Protein AF-A0A0F9AYE5-F1 (afdb_monomer_lite)

InterPro domains:
  IPR004821 Cytidyltransferase-like domain [PF01467] (113-143)
  IPR004821 Cytidyltransferase-like domain [TIGR00125] (111-143)
  IPR011611 Carbohydrate kinase PfkB [PF00294] (3-77)
  IPR014729 Rossmann-like alpha/beta/alpha sandwich fold [G3DSA:3.40.50.620] (82-144)
  IPR029056 Ribokinase-like [G3DSA:3.40.1190.20] (1-81)
  IPR029056 Ribokinase-like [SSF53613] (2-76)

Radius of gyration: 18.65 Å; chains: 1; bounding box: 41×42×40 Å

Organism: NCBI:txid412755

Secondary structure (DSSP, 8-state):
---EEEE-GGG-EEEESSSEEEEE----SS-S--TTHHHHHHHHHHHHHHTT--HHHHHHHHHHHHHHHTTSSSS----HHHHHHHH--S---HHHHHHHHHHHHHTT--EEEEEE--SS--HHHHHHHHHHHHT-SEEEEEE-

pLDDT: mean 86.78, std 8.65, range [51.06, 97.19]

Structure (mmCIF, N/CA/C/O backbone):
data_AF-A0A0F9AYE5-F1
#
_entry.id   AF-A0A0F9AYE5-F1
#
loop_
_atom_site.group_PDB
_atom_site.id
_atom_site.type_symbol
_atom_site.label_atom_id
_atom_site.label_alt_id
_atom_site.label_comp_id
_atom_site.label_asym_id
_atom_site.label_entity_id
_atom_site.label_seq_id
_atom_site.pdbx_PDB_ins_code
_atom_site.Cartn_x
_atom_site.Cartn_y
_atom_site.Cartn_z
_atom_site.occupancy
_atom_site.B_iso_or_equiv
_atom_site.auth_seq_id
_atom_site.auth_comp_id
_atom_site.auth_asym_id
_atom_site.auth_atom_id
_atom_site.pdbx_PDB_model_num
ATOM 1 N N . MET A 1 1 ? 20.505 -9.533 -20.451 1.00 51.06 1 MET A N 1
ATOM 2 C CA . MET A 1 1 ? 19.595 -9.394 -19.297 1.00 51.06 1 MET A CA 1
ATOM 3 C C . MET A 1 1 ? 18.580 -8.345 -19.688 1.00 51.06 1 MET A C 1
ATOM 5 O O . MET A 1 1 ? 19.000 -7.232 -19.976 1.00 51.06 1 MET A O 1
ATOM 9 N N . ASP A 1 2 ? 17.303 -8.712 -19.785 1.00 78.75 2 ASP A N 1
ATOM 10 C CA . ASP A 1 2 ? 16.289 -7.821 -20.365 1.00 78.75 2 ASP A CA 1
ATOM 11 C C . ASP A 1 2 ? 15.757 -6.793 -19.358 1.00 78.75 2 ASP A C 1
ATOM 13 O O . ASP A 1 2 ? 15.412 -5.691 -19.763 1.00 78.75 2 ASP A O 1
ATOM 17 N N . ASN A 1 3 ? 15.774 -7.100 -18.053 1.00 84.38 3 ASN A N 1
ATOM 18 C CA . ASN A 1 3 ? 15.489 -6.160 -16.963 1.00 84.38 3 ASN A CA 1
ATOM 19 C C . ASN A 1 3 ? 16.206 -6.591 -15.668 1.00 84.38 3 ASN A C 1
ATOM 21 O O . ASN A 1 3 ? 16.318 -7.785 -15.391 1.00 84.38 3 ASN A O 1
ATOM 25 N N . ILE A 1 4 ? 16.653 -5.625 -14.867 1.00 92.56 4 ILE A N 1
ATOM 26 C CA . ILE A 1 4 ? 17.221 -5.783 -13.523 1.00 92.56 4 ILE A CA 1
ATOM 27 C C . ILE A 1 4 ? 16.407 -4.903 -12.576 1.00 92.56 4 ILE A C 1
ATOM 29 O O . ILE A 1 4 ? 16.239 -3.711 -12.828 1.00 92.56 4 ILE A O 1
ATOM 33 N N . LEU A 1 5 ? 15.912 -5.483 -11.483 1.00 94.62 5 LEU A N 1
ATOM 34 C CA . LEU A 1 5 ? 15.295 -4.735 -10.390 1.00 94.62 5 LEU A CA 1
ATOM 35 C C . LEU A 1 5 ? 16.317 -4.558 -9.264 1.00 94.62 5 LEU A C 1
ATOM 37 O O . LEU A 1 5 ? 16.882 -5.535 -8.779 1.00 94.62 5 LEU A O 1
ATOM 41 N N . VAL A 1 6 ? 16.536 -3.317 -8.842 1.00 94.62 6 VAL A N 1
ATOM 42 C CA . VAL A 1 6 ? 17.461 -2.943 -7.771 1.00 94.62 6 VAL A CA 1
ATOM 43 C C . VAL A 1 6 ? 16.660 -2.378 -6.606 1.00 94.62 6 VAL A C 1
ATOM 45 O O . VAL A 1 6 ? 15.970 -1.370 -6.755 1.00 94.62 6 VAL A O 1
ATOM 48 N N . THR A 1 7 ? 16.755 -3.007 -5.435 1.00 93.50 7 THR A N 1
ATOM 49 C CA . THR A 1 7 ? 16.180 -2.483 -4.190 1.00 93.50 7 THR A CA 1
ATOM 50 C C . THR A 1 7 ? 17.131 -1.471 -3.557 1.00 93.50 7 THR A C 1
ATOM 52 O O . THR A 1 7 ? 18.290 -1.790 -3.303 1.00 93.50 7 THR A O 1
ATOM 55 N N . LEU A 1 8 ? 16.634 -0.274 -3.260 1.00 93.38 8 LEU A N 1
ATOM 56 C CA . LEU A 1 8 ? 17.387 0.857 -2.709 1.00 93.38 8 LEU A CA 1
ATOM 57 C C . LEU A 1 8 ? 17.037 1.139 -1.236 1.00 93.38 8 LEU A C 1
ATOM 59 O O . LEU A 1 8 ? 17.260 2.233 -0.722 1.00 93.38 8 LEU A O 1
ATOM 63 N N . GLY A 1 9 ? 16.441 0.168 -0.540 1.00 89.25 9 GLY A N 1
ATOM 64 C CA . GLY A 1 9 ? 16.013 0.330 0.848 1.00 89.25 9 GLY A CA 1
ATOM 65 C C . GLY A 1 9 ? 14.993 1.462 0.998 1.00 89.25 9 GLY A C 1
ATOM 66 O O . GLY A 1 9 ? 13.893 1.392 0.452 1.00 89.25 9 GLY A O 1
ATOM 67 N N . ARG A 1 10 ? 15.354 2.515 1.741 1.00 87.06 10 ARG A N 1
ATOM 68 C CA . ARG A 1 10 ? 14.467 3.666 1.993 1.00 87.06 10 ARG A CA 1
ATOM 69 C C . ARG A 1 10 ? 14.124 4.447 0.727 1.00 87.06 10 ARG A C 1
ATOM 71 O O . ARG A 1 10 ? 13.044 5.025 0.667 1.00 87.06 10 ARG A O 1
ATOM 78 N N . ASP A 1 11 ? 14.980 4.394 -0.289 1.00 89.38 11 ASP A N 1
ATOM 79 C CA . ASP A 1 11 ? 14.744 5.080 -1.559 1.00 89.38 11 ASP A CA 1
ATOM 80 C C . ASP A 1 11 ? 13.850 4.264 -2.511 1.00 89.38 11 ASP A C 1
ATOM 82 O O . ASP A 1 11 ? 13.528 4.723 -3.603 1.00 89.38 11 ASP A O 1
ATOM 86 N N . GLY A 1 12 ? 13.395 3.070 -2.111 1.00 92.19 12 GLY A N 1
ATOM 87 C CA . GLY A 1 12 ? 12.449 2.258 -2.878 1.00 92.19 12 GLY A CA 1
ATOM 88 C C . GLY A 1 12 ? 13.135 1.298 -3.847 1.00 92.19 12 GLY A C 1
ATOM 89 O O . GLY A 1 12 ? 14.007 0.536 -3.434 1.00 92.19 12 GLY A O 1
ATOM 90 N N . MET A 1 13 ? 12.722 1.268 -5.116 1.00 95.62 13 MET A N 1
ATOM 91 C CA . MET A 1 13 ? 13.233 0.312 -6.111 1.00 95.62 13 MET A CA 1
ATOM 92 C C . MET A 1 13 ? 13.383 0.925 -7.501 1.00 95.62 13 MET A C 1
ATOM 94 O O . MET A 1 13 ? 12.528 1.686 -7.937 1.00 95.62 13 MET A O 1
ATOM 98 N N . ILE A 1 14 ? 14.420 0.543 -8.244 1.00 95.44 14 ILE A N 1
ATOM 99 C CA . ILE A 1 14 ? 14.602 0.930 -9.649 1.00 95.44 14 ILE A CA 1
ATOM 100 C C . ILE A 1 14 ? 14.562 -0.309 -10.530 1.00 95.44 14 ILE A C 1
ATOM 102 O O . ILE A 1 14 ? 15.253 -1.285 -10.253 1.00 95.44 14 ILE A O 1
ATOM 106 N N . ILE A 1 15 ? 13.798 -0.250 -11.619 1.00 94.69 15 ILE A N 1
ATOM 107 C CA . ILE A 1 15 ? 13.918 -1.206 -12.720 1.00 94.69 15 ILE A CA 1
ATOM 108 C C . ILE A 1 15 ? 14.745 -0.583 -13.845 1.00 94.69 15 ILE A C 1
ATOM 110 O O . ILE A 1 15 ?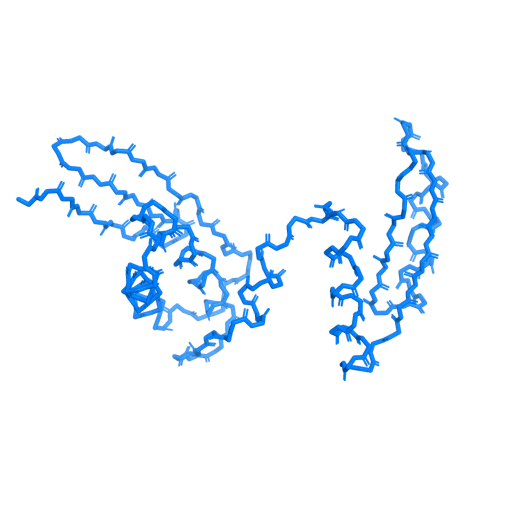 14.476 0.539 -14.280 1.00 94.69 15 ILE A O 1
ATOM 114 N N . ALA A 1 16 ? 15.758 -1.311 -14.303 1.00 92.25 16 ALA A N 1
ATOM 115 C CA . ALA A 1 16 ? 16.689 -0.877 -15.336 1.00 92.25 16 ALA A CA 1
ATOM 116 C C . ALA A 1 16 ? 16.921 -1.977 -16.378 1.00 92.25 16 ALA A C 1
ATOM 118 O O . ALA A 1 16 ? 16.994 -3.160 -16.049 1.00 92.25 16 ALA A O 1
ATOM 119 N N . GLY A 1 17 ? 17.046 -1.576 -17.639 1.00 87.81 17 GLY A N 1
ATOM 120 C CA . GLY A 1 17 ? 17.538 -2.402 -18.739 1.00 87.81 17 GLY A CA 1
ATOM 121 C C . GLY A 1 17 ? 18.891 -1.872 -19.212 1.00 87.81 17 GLY A C 1
ATOM 122 O O . GLY A 1 17 ? 19.848 -1.813 -18.445 1.00 87.81 17 GLY A O 1
ATOM 123 N N . LYS A 1 18 ? 18.968 -1.436 -20.476 1.00 85.56 18 LYS A N 1
ATOM 124 C CA . LYS A 1 18 ? 20.108 -0.638 -20.972 1.00 85.56 18 LYS A CA 1
ATOM 125 C C . LYS A 1 18 ? 20.153 0.769 -20.364 1.00 85.56 18 LYS A C 1
ATOM 127 O O . LYS A 1 18 ? 21.224 1.357 -20.282 1.00 85.56 18 LYS A O 1
ATOM 132 N N . GLU A 1 19 ? 19.000 1.277 -19.942 1.00 86.69 19 GLU A N 1
ATOM 133 C CA . GLU A 1 19 ? 18.827 2.554 -19.252 1.00 86.69 19 GLU A CA 1
ATOM 134 C C . GLU A 1 19 ? 17.953 2.349 -18.007 1.00 86.69 19 GLU A C 1
ATOM 136 O O . GLU A 1 19 ? 17.427 1.255 -17.774 1.00 86.69 19 GLU A O 1
ATOM 141 N N . ILE A 1 20 ? 17.811 3.389 -17.183 1.00 86.88 20 ILE A N 1
ATOM 142 C CA . ILE A 1 20 ? 16.846 3.382 -16.079 1.00 86.88 20 ILE A CA 1
ATOM 143 C C . ILE A 1 20 ? 15.445 3.487 -16.679 1.00 86.88 20 ILE A C 1
ATOM 145 O O . ILE A 1 20 ? 15.124 4.478 -17.329 1.00 86.88 20 ILE A O 1
ATOM 149 N N . ASN A 1 21 ? 14.601 2.488 -16.425 1.00 87.50 21 ASN A N 1
ATOM 150 C CA . ASN A 1 21 ? 13.252 2.455 -16.982 1.00 87.50 21 ASN A CA 1
ATOM 151 C C . ASN A 1 21 ? 12.260 3.181 -16.060 1.00 87.50 21 ASN A C 1
ATOM 153 O O . ASN A 1 21 ? 11.444 3.968 -16.532 1.00 87.50 21 ASN A O 1
ATOM 157 N N . LYS A 1 22 ? 12.300 2.908 -14.745 1.00 93.56 22 LYS A N 1
ATOM 158 C CA . LYS A 1 22 ? 11.375 3.503 -13.762 1.00 93.56 22 LYS A CA 1
ATOM 159 C C . LYS A 1 22 ? 11.920 3.419 -12.336 1.00 93.56 22 LYS A C 1
ATOM 161 O O . LYS A 1 22 ? 12.586 2.448 -11.973 1.00 93.56 22 LYS A O 1
ATOM 166 N N . HIS A 1 23 ? 11.578 4.417 -11.523 1.00 94.25 23 HIS A N 1
ATOM 167 C CA . HIS A 1 23 ? 11.835 4.461 -10.082 1.00 94.25 23 HIS A CA 1
ATOM 168 C C . HIS A 1 23 ? 10.510 4.371 -9.317 1.00 94.25 23 HIS A C 1
ATOM 170 O O . HIS A 1 23 ? 9.579 5.131 -9.574 1.00 94.25 23 HIS A O 1
ATOM 176 N N . TYR A 1 24 ? 10.428 3.426 -8.388 1.00 93.31 24 TYR A N 1
ATOM 177 C CA . TYR A 1 24 ? 9.310 3.215 -7.479 1.00 93.31 24 TYR A CA 1
ATOM 178 C C . TYR A 1 24 ? 9.709 3.730 -6.101 1.00 93.31 24 TYR A C 1
ATOM 180 O O . TYR A 1 24 ? 10.570 3.147 -5.445 1.00 93.31 24 TYR A O 1
ATOM 188 N N . ILE A 1 25 ? 9.081 4.818 -5.662 1.00 91.88 25 ILE A N 1
ATOM 189 C CA . ILE A 1 25 ? 9.341 5.419 -4.350 1.00 91.88 25 ILE A CA 1
ATOM 190 C C . ILE A 1 25 ? 8.847 4.472 -3.256 1.00 91.88 25 ILE A C 1
ATOM 192 O O . ILE A 1 25 ? 7.738 3.938 -3.360 1.00 91.88 25 ILE A O 1
ATOM 196 N N . SER A 1 26 ? 9.654 4.275 -2.211 1.00 87.94 26 SER A N 1
ATOM 197 C CA . SER A 1 26 ? 9.300 3.417 -1.076 1.00 87.94 26 SER A CA 1
ATOM 198 C C . SER A 1 26 ? 7.939 3.788 -0.480 1.00 87.94 26 SER A C 1
ATOM 200 O O . SER A 1 26 ? 7.636 4.961 -0.273 1.00 87.94 26 SER A O 1
ATOM 202 N N . GLN A 1 27 ? 7.128 2.772 -0.184 1.00 83.44 27 GLN A N 1
ATOM 203 C CA . GLN A 1 27 ? 5.841 2.920 0.511 1.00 83.44 27 GLN A CA 1
ATOM 204 C C . GLN A 1 27 ? 5.960 2.673 2.028 1.00 83.44 27 GLN A C 1
ATOM 206 O O . GLN A 1 27 ? 4.952 2.628 2.741 1.00 83.44 27 GLN A O 1
ATOM 211 N N . ALA A 1 28 ? 7.183 2.494 2.539 1.00 80.69 28 ALA A N 1
ATOM 212 C CA . ALA A 1 28 ? 7.437 2.324 3.963 1.00 80.69 28 ALA A CA 1
ATOM 213 C C . ALA A 1 28 ? 7.245 3.657 4.703 1.00 80.69 28 ALA A C 1
ATOM 215 O O . ALA A 1 28 ? 7.938 4.634 4.425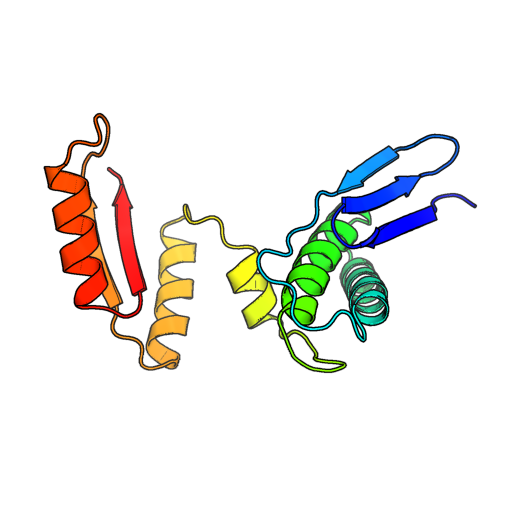 1.00 80.69 28 ALA A O 1
ATOM 216 N N . VAL A 1 29 ? 6.314 3.690 5.658 1.00 72.56 29 VAL A N 1
ATOM 217 C CA . VAL A 1 29 ? 6.063 4.876 6.503 1.00 72.56 29 VAL A CA 1
ATOM 218 C C . VAL A 1 29 ? 6.810 4.767 7.832 1.00 72.56 29 VAL A C 1
ATOM 220 O O . VAL A 1 29 ? 7.406 5.736 8.289 1.00 72.56 29 VAL A O 1
ATOM 223 N N . GLU A 1 30 ? 6.820 3.574 8.424 1.00 75.25 30 GLU A N 1
ATOM 224 C CA . GLU A 1 30 ? 7.525 3.259 9.665 1.00 75.25 30 GLU A CA 1
ATOM 225 C C . GLU A 1 30 ? 8.361 2.001 9.428 1.00 75.25 30 GLU A C 1
ATOM 227 O O . GLU A 1 30 ? 7.850 0.996 8.935 1.00 75.25 30 GLU A O 1
ATOM 232 N N . VAL A 1 31 ? 9.658 2.076 9.733 1.00 80.81 31 VAL A N 1
ATOM 233 C CA . VAL A 1 31 ? 10.607 0.972 9.542 1.00 80.81 31 VAL A CA 1
ATOM 234 C C . VAL A 1 31 ? 11.079 0.509 10.912 1.00 80.81 31 VAL A C 1
ATOM 236 O O . VAL A 1 31 ? 11.710 1.278 11.637 1.00 80.81 31 VAL A O 1
ATOM 239 N N . PHE A 1 32 ? 10.773 -0.740 11.243 1.00 83.75 32 PHE A N 1
ATOM 240 C CA . PHE A 1 32 ? 11.130 -1.402 12.490 1.00 83.75 32 PHE A CA 1
ATOM 241 C C . PHE A 1 32 ? 12.249 -2.431 12.279 1.00 83.75 32 PHE A C 1
ATOM 243 O O . PHE A 1 32 ? 13.288 -2.342 12.928 1.00 83.75 32 PHE A O 1
ATOM 250 N N . ASP A 1 33 ? 12.081 -3.355 11.330 1.00 85.81 33 ASP A N 1
ATOM 251 C CA . ASP A 1 33 ? 13.048 -4.407 10.998 1.00 85.81 33 ASP A CA 1
ATOM 252 C C . ASP A 1 33 ? 13.054 -4.641 9.482 1.00 85.81 33 ASP A C 1
ATOM 254 O O . ASP A 1 33 ? 12.006 -4.739 8.863 1.00 85.81 33 ASP A O 1
ATOM 258 N N . VAL A 1 34 ? 14.227 -4.712 8.851 1.00 88.06 34 VAL A N 1
ATOM 259 C CA . VAL A 1 34 ? 14.349 -4.906 7.390 1.00 88.06 34 VAL A CA 1
ATOM 260 C C . VAL A 1 34 ? 14.505 -6.374 6.983 1.00 88.06 34 VAL A C 1
ATOM 262 O O . VAL A 1 34 ? 14.622 -6.688 5.794 1.00 88.06 34 VAL A O 1
ATOM 265 N N . SER A 1 35 ? 14.523 -7.279 7.959 1.00 89.38 35 SER A N 1
ATOM 266 C CA . SER A 1 35 ? 14.701 -8.713 7.751 1.00 89.38 35 SER A CA 1
ATOM 267 C C . SER A 1 35 ? 13.588 -9.297 6.871 1.00 89.38 35 SER A C 1
ATOM 269 O O . SER A 1 35 ? 12.406 -9.151 7.157 1.00 89.38 35 SER A O 1
ATOM 271 N N . GLY A 1 36 ? 13.958 -9.973 5.778 1.00 88.75 36 GLY A N 1
ATOM 272 C CA . GLY A 1 36 ? 12.998 -10.612 4.862 1.00 88.75 36 GLY A CA 1
ATOM 273 C C . GLY A 1 36 ? 12.288 -9.668 3.878 1.00 88.75 36 GLY A C 1
ATOM 274 O O . GLY A 1 36 ? 11.425 -10.110 3.116 1.00 88.75 36 GLY A O 1
ATOM 275 N N . ALA A 1 37 ? 12.655 -8.381 3.826 1.00 91.50 37 ALA A N 1
ATOM 276 C CA . ALA A 1 37 ? 12.081 -7.443 2.857 1.00 91.50 37 ALA A CA 1
ATOM 277 C C . ALA A 1 37 ? 12.372 -7.859 1.403 1.00 91.50 37 ALA A C 1
ATOM 279 O O . ALA A 1 37 ? 11.481 -7.820 0.557 1.00 91.50 37 ALA A O 1
ATOM 280 N N . GLY A 1 38 ? 13.596 -8.320 1.119 1.00 92.62 38 GLY A N 1
ATOM 281 C CA . GLY A 1 38 ? 13.974 -8.829 -0.206 1.00 92.62 38 GLY A CA 1
ATOM 282 C C . GLY A 1 38 ? 13.190 -10.080 -0.612 1.00 92.62 38 GLY A C 1
ATOM 283 O O . GLY A 1 38 ? 12.694 -10.156 -1.737 1.00 92.62 38 GLY A O 1
ATOM 284 N N . ASP A 1 39 ? 12.996 -11.014 0.323 1.00 95.00 39 ASP A N 1
ATOM 285 C CA . ASP A 1 39 ? 12.195 -12.226 0.103 1.00 95.00 39 ASP A CA 1
ATOM 286 C C . ASP A 1 39 ? 10.726 -11.879 -0.179 1.00 95.00 39 ASP A C 1
ATOM 288 O O . ASP A 1 39 ? 10.082 -12.461 -1.055 1.00 95.00 39 ASP A O 1
ATOM 292 N N . THR A 1 40 ? 10.202 -10.865 0.512 1.00 94.81 40 THR A N 1
ATOM 293 C CA . THR A 1 40 ? 8.855 -10.331 0.276 1.00 94.81 40 THR A CA 1
ATOM 294 C C . THR A 1 40 ? 8.737 -9.702 -1.112 1.00 94.81 40 THR A C 1
ATOM 296 O O . THR A 1 40 ? 7.738 -9.923 -1.798 1.00 94.81 40 THR A O 1
ATOM 299 N N . VAL A 1 41 ? 9.757 -8.965 -1.567 1.00 95.81 41 VAL A N 1
ATOM 300 C CA . VAL A 1 41 ? 9.771 -8.374 -2.913 1.00 95.81 41 VAL A CA 1
ATOM 301 C C . VAL A 1 41 ? 9.727 -9.461 -3.985 1.00 95.81 41 VAL A C 1
ATOM 303 O O . VAL A 1 41 ? 8.843 -9.434 -4.841 1.00 95.81 41 VAL A O 1
ATOM 306 N N . ILE A 1 42 ? 10.638 -10.440 -3.939 1.00 95.62 42 ILE A N 1
ATOM 307 C CA . ILE A 1 42 ? 10.713 -11.475 -4.981 1.00 95.62 42 ILE A CA 1
ATOM 308 C C . ILE A 1 42 ? 9.462 -12.365 -4.988 1.00 95.62 42 ILE A C 1
ATOM 310 O O . ILE A 1 42 ? 8.924 -12.651 -6.058 1.00 95.62 42 ILE A O 1
ATOM 314 N N . SER A 1 43 ? 8.950 -12.747 -3.813 1.00 95.62 43 SER A N 1
ATOM 315 C CA . SER A 1 43 ? 7.740 -13.572 -3.703 1.00 95.62 43 SER A CA 1
ATOM 316 C C . SER A 1 43 ? 6.497 -12.846 -4.217 1.00 95.62 43 SER A C 1
ATOM 318 O O . SER A 1 43 ? 5.721 -13.432 -4.971 1.00 95.62 43 SER A O 1
ATOM 320 N N . SER A 1 44 ? 6.340 -11.559 -3.896 1.00 95.44 44 SER A N 1
ATOM 321 C CA . SER A 1 44 ? 5.218 -10.740 -4.372 1.00 95.44 44 SER A CA 1
ATOM 322 C C . SER A 1 44 ? 5.253 -10.544 -5.888 1.00 95.44 44 SER A C 1
ATOM 324 O O . SER A 1 44 ? 4.218 -10.652 -6.545 1.00 95.44 44 SER A O 1
ATOM 326 N N . ILE A 1 45 ? 6.441 -10.314 -6.466 1.00 96.12 45 ILE A N 1
ATOM 327 C CA . ILE A 1 45 ? 6.597 -10.203 -7.923 1.00 96.12 45 ILE A CA 1
ATOM 328 C C . ILE A 1 45 ? 6.256 -11.532 -8.599 1.00 96.12 45 ILE A C 1
ATOM 330 O O . ILE A 1 45 ? 5.488 -11.551 -9.560 1.00 96.12 45 ILE A O 1
ATOM 334 N N . ALA A 1 46 ? 6.793 -12.644 -8.090 1.00 96.75 46 ALA A N 1
ATOM 335 C CA . ALA A 1 46 ? 6.529 -13.971 -8.636 1.00 96.75 46 ALA A CA 1
ATOM 336 C C . ALA A 1 46 ? 5.034 -14.321 -8.577 1.00 96.75 46 ALA A C 1
ATOM 338 O O . ALA A 1 46 ? 4.483 -14.818 -9.561 1.00 96.75 46 ALA A O 1
ATOM 339 N N . ALA A 1 47 ? 4.366 -14.013 -7.462 1.00 95.44 47 ALA A N 1
ATOM 340 C CA . ALA A 1 47 ? 2.929 -14.207 -7.303 1.00 95.44 47 ALA A CA 1
ATOM 341 C C . ALA A 1 47 ? 2.123 -13.351 -8.292 1.00 95.44 47 ALA A C 1
ATOM 343 O O . ALA A 1 47 ? 1.235 -13.873 -8.962 1.00 95.44 47 ALA A O 1
ATOM 344 N N . GLY A 1 48 ? 2.464 -12.065 -8.437 1.00 95.44 48 GLY A N 1
ATOM 345 C CA . GLY A 1 48 ? 1.793 -11.159 -9.369 1.00 95.44 48 GLY A CA 1
ATOM 346 C C . GLY A 1 48 ? 1.909 -11.614 -10.823 1.00 95.44 48 GLY A C 1
ATOM 347 O O . GLY A 1 48 ? 0.899 -11.727 -11.517 1.00 95.44 48 GLY A O 1
ATOM 348 N N . ILE A 1 49 ? 3.119 -11.968 -11.263 1.00 96.19 49 ILE A N 1
ATOM 349 C CA . ILE A 1 49 ? 3.357 -12.488 -12.617 1.00 96.19 49 ILE A CA 1
ATOM 350 C C . ILE A 1 49 ? 2.608 -13.808 -12.829 1.00 96.19 49 ILE A C 1
ATOM 352 O O . ILE A 1 49 ? 1.975 -13.994 -13.866 1.00 96.19 49 ILE A O 1
ATOM 356 N N . SER A 1 50 ? 2.626 -14.709 -11.840 1.00 97.19 50 SER A N 1
ATOM 357 C CA . SER A 1 50 ? 1.901 -15.989 -11.913 1.00 97.19 50 SER A CA 1
ATOM 358 C C . SER A 1 50 ? 0.384 -15.798 -11.993 1.00 97.19 50 SER A C 1
ATOM 360 O O . SER A 1 50 ? -0.304 -16.606 -12.609 1.00 97.19 50 SER A O 1
ATOM 362 N N . ALA A 1 51 ? -0.136 -14.713 -11.414 1.00 95.38 51 ALA A N 1
ATOM 363 C CA . ALA A 1 51 ? -1.534 -14.303 -11.517 1.00 95.38 51 ALA A CA 1
ATOM 364 C C . ALA A 1 51 ? -1.863 -13.544 -12.823 1.00 95.38 51 ALA A C 1
ATOM 366 O O . ALA A 1 51 ? -2.999 -13.109 -13.005 1.00 95.38 51 ALA A O 1
ATOM 367 N N . GLY A 1 52 ? -0.897 -13.375 -13.733 1.00 95.50 52 GLY A N 1
ATOM 368 C CA . GLY A 1 52 ? -1.082 -12.693 -15.017 1.00 95.50 52 GLY A CA 1
ATOM 369 C C . GLY A 1 52 ? -0.962 -11.168 -14.960 1.00 95.50 52 GLY A C 1
ATOM 370 O O . GLY A 1 52 ? -1.341 -10.493 -15.917 1.00 95.50 52 GLY A O 1
ATOM 371 N N . LEU A 1 53 ? -0.445 -10.599 -13.866 1.00 95.19 53 LEU A N 1
ATOM 372 C CA . LEU A 1 53 ? -0.184 -9.163 -13.780 1.00 95.19 53 LEU A CA 1
ATOM 373 C C . LEU A 1 53 ? 1.037 -8.767 -14.617 1.00 95.19 53 LEU A C 1
ATOM 375 O O . LEU A 1 53 ? 1.972 -9.545 -14.818 1.00 95.19 53 LEU A O 1
ATOM 379 N N . SER A 1 54 ? 1.064 -7.508 -15.061 1.00 94.88 54 SER A N 1
ATOM 380 C CA . SER A 1 54 ? 2.260 -6.939 -15.681 1.00 94.88 54 SER A CA 1
ATOM 381 C C . SER A 1 54 ? 3.415 -6.869 -14.676 1.00 94.88 54 SER A C 1
ATOM 383 O O . SER A 1 54 ? 3.204 -6.790 -13.460 1.00 94.88 54 SER A O 1
ATOM 385 N N . LEU A 1 55 ? 4.654 -6.851 -15.179 1.00 93.44 55 LEU A N 1
ATOM 386 C CA . LEU A 1 55 ? 5.839 -6.679 -14.334 1.00 93.44 55 LEU A CA 1
ATOM 387 C C . LEU A 1 55 ? 5.763 -5.377 -13.524 1.00 93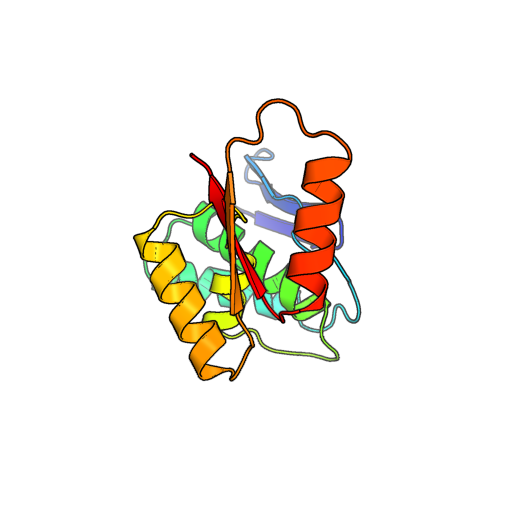.44 55 LEU A C 1
ATOM 389 O O . LEU A 1 55 ? 6.030 -5.388 -12.328 1.00 93.44 55 LEU A O 1
ATOM 393 N N . ASP A 1 56 ? 5.337 -4.283 -14.159 1.00 93.25 56 ASP A N 1
ATOM 394 C CA . ASP A 1 56 ? 5.160 -2.978 -13.514 1.00 93.25 56 ASP A CA 1
ATOM 395 C C . ASP A 1 56 ? 4.189 -3.067 -12.327 1.00 93.25 56 ASP A C 1
ATOM 397 O O . ASP A 1 56 ? 4.537 -2.694 -11.206 1.00 93.25 56 ASP A O 1
ATOM 401 N N . LYS A 1 57 ? 3.018 -3.690 -12.530 1.00 93.31 57 LYS A N 1
ATOM 402 C CA . LYS A 1 57 ? 2.023 -3.842 -11.463 1.00 93.31 57 LYS A CA 1
ATOM 403 C C . LYS A 1 57 ? 2.488 -4.779 -10.351 1.00 93.31 57 LYS A C 1
ATOM 405 O O . LYS A 1 57 ? 2.202 -4.548 -9.178 1.00 93.31 57 LYS A O 1
ATOM 410 N N . SER A 1 58 ? 3.237 -5.813 -10.716 1.00 95.50 58 SER A N 1
ATOM 411 C CA . SER A 1 58 ? 3.829 -6.752 -9.763 1.00 95.50 58 SER A CA 1
ATOM 412 C C . SER A 1 58 ? 4.878 -6.068 -8.877 1.00 95.50 58 SER A C 1
ATOM 414 O O . SER A 1 58 ? 4.924 -6.328 -7.677 1.00 95.50 58 SER A O 1
ATOM 416 N N . ILE A 1 59 ? 5.674 -5.145 -9.431 1.00 95.38 59 ILE A N 1
ATOM 417 C CA . ILE A 1 59 ? 6.639 -4.344 -8.663 1.00 95.38 59 ILE A CA 1
ATOM 418 C C . ILE A 1 59 ? 5.924 -3.347 -7.745 1.00 95.38 59 ILE A C 1
ATOM 420 O O . ILE A 1 59 ? 6.341 -3.186 -6.601 1.00 95.38 59 ILE A O 1
ATOM 424 N N . GLU A 1 60 ? 4.833 -2.714 -8.192 1.00 93.19 60 GLU A N 1
ATOM 425 C CA . GLU A 1 60 ? 4.022 -1.847 -7.321 1.00 93.19 60 GLU A CA 1
ATOM 426 C C . GLU A 1 60 ? 3.503 -2.604 -6.093 1.00 93.19 60 GLU A C 1
ATOM 428 O O . GLU A 1 60 ? 3.670 -2.139 -4.964 1.00 93.19 60 GLU A O 1
ATOM 433 N N . ILE A 1 61 ? 2.935 -3.796 -6.300 1.00 93.06 61 ILE A N 1
ATOM 434 C CA . ILE A 1 61 ? 2.463 -4.664 -5.215 1.00 93.06 61 ILE A CA 1
ATOM 435 C C . ILE A 1 61 ? 3.615 -5.043 -4.284 1.00 93.06 61 ILE A C 1
ATOM 437 O O . ILE A 1 61 ? 3.489 -4.925 -3.067 1.00 93.06 61 ILE A O 1
ATOM 441 N N . ALA A 1 62 ? 4.753 -5.444 -4.846 1.00 94.88 62 ALA A N 1
ATOM 442 C CA . ALA A 1 62 ? 5.934 -5.798 -4.073 1.00 94.88 62 ALA A CA 1
ATOM 443 C C . ALA A 1 62 ? 6.473 -4.627 -3.240 1.00 94.88 62 ALA A C 1
ATOM 445 O O . ALA A 1 62 ? 6.923 -4.833 -2.117 1.00 94.88 62 ALA A O 1
ATOM 446 N N . ASN A 1 63 ? 6.385 -3.398 -3.751 1.00 94.12 63 ASN A N 1
ATOM 447 C CA . ASN A 1 63 ? 6.796 -2.194 -3.032 1.00 94.12 63 ASN A CA 1
ATOM 448 C C . ASN A 1 63 ? 5.905 -1.923 -1.814 1.00 94.12 63 ASN A C 1
ATOM 450 O O . ASN A 1 63 ? 6.400 -1.606 -0.733 1.00 94.12 63 ASN A O 1
ATOM 454 N N . ILE A 1 64 ? 4.589 -2.089 -1.977 1.00 92.00 64 ILE A N 1
ATOM 455 C CA . ILE A 1 64 ? 3.628 -1.980 -0.874 1.00 92.00 64 ILE A CA 1
ATOM 456 C C . ILE A 1 64 ? 3.886 -3.096 0.142 1.00 92.00 64 ILE A C 1
ATOM 458 O O . ILE A 1 64 ? 3.984 -2.824 1.338 1.00 92.00 64 ILE A O 1
ATOM 462 N N . ALA A 1 65 ? 4.052 -4.334 -0.329 1.00 93.06 65 ALA A N 1
ATOM 463 C CA . ALA A 1 65 ? 4.301 -5.498 0.511 1.00 93.06 65 ALA A CA 1
ATOM 464 C C . ALA A 1 65 ? 5.567 -5.331 1.362 1.00 93.06 65 ALA A C 1
ATOM 466 O O . ALA A 1 65 ? 5.510 -5.457 2.587 1.00 93.06 65 ALA A O 1
ATOM 467 N N . ALA A 1 66 ? 6.680 -4.958 0.723 1.00 92.94 66 ALA A N 1
ATOM 468 C CA . ALA A 1 66 ? 7.941 -4.639 1.380 1.00 92.94 66 ALA A CA 1
ATOM 469 C C . ALA A 1 66 ? 7.758 -3.529 2.422 1.00 92.94 66 ALA A C 1
ATOM 471 O O . ALA A 1 66 ? 8.177 -3.683 3.565 1.00 92.94 66 ALA A O 1
ATOM 472 N N . GLY A 1 67 ? 7.057 -2.448 2.065 1.00 90.19 67 GLY A N 1
ATOM 473 C CA . GLY A 1 67 ? 6.760 -1.344 2.977 1.00 90.19 67 GLY A CA 1
ATOM 474 C C . GLY A 1 67 ? 5.946 -1.743 4.214 1.00 90.19 67 GLY A C 1
ATOM 475 O O . GLY A 1 67 ? 6.064 -1.091 5.249 1.00 90.19 67 GLY A O 1
ATOM 476 N N . CYS A 1 68 ? 5.149 -2.812 4.138 1.00 88.62 68 CYS A N 1
ATOM 477 C CA . CYS A 1 68 ? 4.392 -3.330 5.278 1.00 88.62 68 CYS A CA 1
ATOM 478 C C . CYS A 1 68 ? 5.234 -4.241 6.170 1.00 88.62 68 CYS A C 1
ATOM 480 O O . CYS A 1 68 ? 5.196 -4.097 7.390 1.00 88.62 68 CYS A O 1
ATOM 482 N N . VAL A 1 69 ? 5.973 -5.189 5.581 1.00 91.44 69 VAL A N 1
ATOM 483 C CA . VAL A 1 69 ? 6.762 -6.153 6.366 1.00 91.44 69 VAL A CA 1
ATOM 484 C C . VAL A 1 69 ? 7.890 -5.468 7.119 1.00 91.44 69 VAL A C 1
ATOM 486 O O . VAL A 1 69 ? 8.161 -5.858 8.248 1.00 91.44 69 VAL A O 1
ATOM 489 N N . VAL A 1 70 ? 8.463 -4.390 6.564 1.00 90.69 70 VAL A N 1
ATOM 490 C CA . VAL A 1 70 ? 9.526 -3.655 7.261 1.00 90.69 70 VAL A CA 1
ATOM 491 C C . VAL A 1 70 ? 9.047 -2.934 8.522 1.00 90.69 70 VAL A C 1
ATOM 493 O O . VAL A 1 70 ? 9.861 -2.524 9.344 1.00 90.69 70 VAL A O 1
ATOM 496 N N . GLY A 1 71 ? 7.734 -2.763 8.695 1.00 87.69 71 GLY A N 1
ATOM 497 C CA . GLY A 1 71 ? 7.126 -2.238 9.919 1.00 87.69 71 GLY A CA 1
ATOM 498 C C . GLY A 1 71 ? 6.865 -3.304 10.991 1.00 87.69 71 GLY A C 1
ATOM 499 O O . GLY A 1 71 ? 6.374 -2.973 12.068 1.00 87.69 71 GLY A O 1
ATOM 500 N N . LYS A 1 72 ? 7.156 -4.580 10.713 1.00 85.94 72 LYS A N 1
ATOM 501 C CA . LYS A 1 72 ? 6.961 -5.718 11.623 1.00 85.94 72 LYS A CA 1
ATOM 502 C C . LYS A 1 72 ? 8.315 -6.206 12.150 1.00 85.94 72 LYS A C 1
ATOM 504 O O . LYS A 1 72 ? 9.355 -5.805 11.649 1.00 85.94 72 LYS A O 1
ATOM 509 N N . PHE A 1 73 ? 8.309 -7.049 13.182 1.00 86.56 73 PHE A N 1
ATOM 510 C CA . PHE A 1 73 ? 9.532 -7.630 13.747 1.00 86.56 73 PHE A CA 1
ATOM 511 C C . PHE A 1 73 ? 9.867 -8.978 13.101 1.00 86.56 73 PHE A C 1
ATOM 513 O O . PHE A 1 73 ? 8.981 -9.824 12.952 1.00 86.56 73 PHE A O 1
ATOM 520 N N . GLY A 1 74 ? 11.147 -9.204 12.801 1.00 87.25 74 GLY A N 1
ATOM 521 C CA . GLY A 1 74 ? 11.647 -10.431 12.193 1.00 87.25 74 GLY A CA 1
ATOM 522 C C . GLY A 1 74 ? 11.244 -10.598 10.728 1.00 87.25 74 GLY A C 1
ATOM 523 O O . GLY A 1 74 ? 10.758 -9.680 10.074 1.00 87.25 74 GLY A O 1
ATOM 524 N N . THR A 1 75 ? 11.420 -11.817 10.213 1.00 85.31 75 THR A N 1
ATOM 525 C CA . THR A 1 75 ? 10.973 -12.236 8.873 1.00 85.31 75 THR A CA 1
ATOM 526 C C . THR A 1 75 ? 9.452 -12.410 8.840 1.00 85.31 75 THR A C 1
ATOM 528 O O . THR A 1 75 ? 8.933 -13.528 8.766 1.00 85.31 75 THR A O 1
ATOM 531 N N . ALA A 1 76 ? 8.724 -11.307 8.986 1.00 86.06 76 ALA A N 1
ATOM 532 C CA . ALA A 1 76 ? 7.272 -11.306 9.001 1.00 86.06 76 ALA A CA 1
ATOM 533 C C . ALA A 1 76 ? 6.702 -11.474 7.587 1.00 86.06 76 ALA A C 1
ATOM 535 O O . ALA A 1 76 ? 7.296 -11.052 6.597 1.00 86.06 76 ALA A O 1
ATOM 536 N N . THR A 1 77 ? 5.511 -12.059 7.495 1.00 88.81 77 THR A N 1
ATOM 537 C CA . THR A 1 77 ? 4.772 -12.190 6.236 1.00 88.81 77 THR A CA 1
ATOM 538 C C . THR A 1 77 ? 3.716 -11.095 6.106 1.00 88.81 77 THR A C 1
ATOM 540 O O . THR A 1 77 ? 3.352 -10.422 7.079 1.00 88.81 77 THR A O 1
ATOM 543 N N . ILE A 1 78 ? 3.219 -10.905 4.885 1.00 87.31 78 ILE A N 1
ATOM 544 C CA . ILE A 1 78 ? 2.068 -10.053 4.598 1.00 87.31 78 ILE A CA 1
ATOM 545 C C . ILE A 1 78 ? 0.89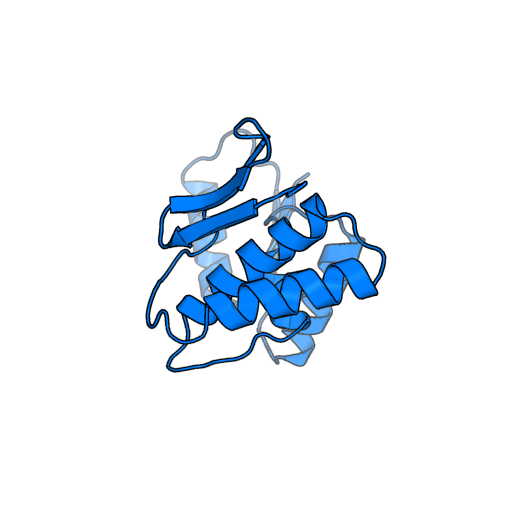1 -10.906 4.126 1.00 87.31 78 ILE A C 1
ATOM 547 O O . ILE A 1 78 ? 1.061 -11.856 3.362 1.00 87.31 78 ILE A O 1
ATOM 551 N N . THR A 1 79 ? -0.303 -10.564 4.593 1.00 86.12 79 THR A N 1
ATOM 552 C CA . THR A 1 79 ? -1.563 -11.153 4.126 1.00 86.12 79 THR A CA 1
ATOM 553 C C . THR A 1 79 ? -2.168 -10.336 2.984 1.00 86.12 79 THR A C 1
ATOM 555 O O . THR A 1 79 ? -1.872 -9.153 2.812 1.00 86.12 79 THR A O 1
ATOM 558 N N . VAL A 1 80 ? -3.058 -10.951 2.203 1.00 82.31 80 VAL A N 1
ATOM 559 C CA . VAL A 1 80 ? -3.778 -10.248 1.127 1.00 82.31 80 VAL A CA 1
ATOM 560 C C . VAL A 1 80 ? -4.602 -9.083 1.687 1.00 82.31 80 VAL A C 1
ATOM 562 O O . VAL A 1 80 ? -4.588 -7.997 1.111 1.00 82.31 80 VAL A O 1
ATOM 565 N N . ASP A 1 81 ? -5.242 -9.269 2.843 1.00 75.19 81 ASP A N 1
ATOM 566 C CA . ASP A 1 81 ? -6.039 -8.221 3.486 1.00 75.19 81 ASP A CA 1
ATOM 567 C C . ASP A 1 81 ? -5.187 -7.008 3.879 1.00 75.19 81 ASP A C 1
ATOM 569 O O . ASP A 1 81 ? -5.588 -5.868 3.640 1.00 75.19 81 ASP A O 1
ATOM 573 N N . GLU A 1 82 ? -3.989 -7.228 4.429 1.00 79.38 82 GLU A N 1
ATOM 574 C CA . GLU A 1 82 ? -3.051 -6.148 4.759 1.00 79.38 82 GLU A CA 1
ATOM 575 C C . GLU A 1 82 ? -2.597 -5.384 3.512 1.00 79.38 82 GLU A C 1
ATOM 577 O O . GLU A 1 82 ? -2.525 -4.151 3.528 1.00 79.38 82 GLU A O 1
ATOM 582 N N . LEU A 1 83 ? -2.326 -6.105 2.421 1.00 82.81 83 LEU A N 1
ATOM 583 C CA . LEU A 1 83 ? -1.918 -5.516 1.151 1.00 82.81 83 LEU A CA 1
ATOM 584 C C . LEU A 1 83 ? -3.025 -4.623 0.564 1.00 82.81 83 LEU A C 1
ATOM 586 O O . LEU A 1 83 ? -2.751 -3.488 0.166 1.00 82.81 83 LEU A O 1
ATOM 590 N N . ILE A 1 84 ? -4.276 -5.096 0.568 1.00 75.75 84 ILE A N 1
ATOM 591 C CA . ILE A 1 84 ? -5.446 -4.327 0.115 1.00 75.75 84 ILE A CA 1
ATOM 592 C C . ILE A 1 84 ? -5.621 -3.071 0.978 1.00 75.75 84 ILE A C 1
ATOM 594 O O . ILE A 1 84 ? -5.755 -1.967 0.452 1.00 75.75 84 ILE A O 1
ATOM 598 N N . HIS A 1 85 ? -5.531 -3.204 2.304 1.00 71.31 85 HI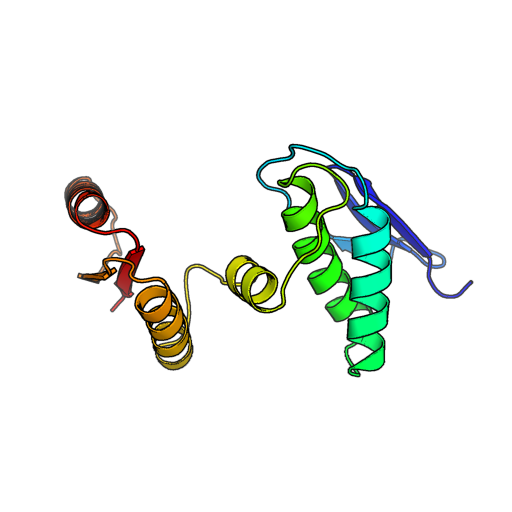S A N 1
ATOM 599 C CA . HIS A 1 85 ? -5.674 -2.071 3.220 1.00 71.31 85 HIS A CA 1
ATOM 600 C C . HIS A 1 85 ? -4.622 -0.982 3.013 1.00 71.31 85 HIS A C 1
ATOM 602 O O . HIS A 1 85 ? -4.929 0.198 3.187 1.00 71.31 85 HIS A O 1
ATOM 608 N N . LYS A 1 86 ? -3.386 -1.350 2.661 1.00 69.94 86 LYS A N 1
ATOM 609 C CA . LYS A 1 86 ? -2.305 -0.388 2.412 1.00 69.94 86 LYS A CA 1
ATOM 610 C C . LYS A 1 86 ? -2.322 0.207 1.011 1.00 69.94 86 LYS A C 1
ATOM 612 O O . LYS A 1 86 ? -1.872 1.338 0.851 1.00 69.94 86 LYS A O 1
ATOM 617 N N . SER A 1 87 ? -2.886 -0.504 0.037 1.00 60.56 87 SER A N 1
ATOM 618 C CA . SER A 1 87 ? -3.166 0.042 -1.293 1.00 60.56 87 SER A CA 1
ATOM 619 C C . SER A 1 87 ? -4.299 1.078 -1.286 1.00 60.56 87 SER A C 1
ATOM 621 O O . SER A 1 87 ? -4.458 1.799 -2.273 1.00 60.56 87 SER A O 1
ATOM 623 N N . ASN A 1 88 ? -5.100 1.157 -0.217 1.00 57.31 88 ASN A N 1
ATOM 624 C CA . ASN A 1 88 ? -6.266 2.029 -0.188 1.00 57.31 88 ASN A CA 1
ATOM 625 C C . ASN A 1 88 ? -5.867 3.503 -0.077 1.00 57.31 88 ASN A C 1
ATOM 627 O O . ASN A 1 88 ? -5.516 4.021 0.989 1.00 57.31 88 ASN A O 1
ATOM 631 N N . ASN A 1 89 ? -6.012 4.198 -1.205 1.00 63.69 89 ASN A N 1
ATOM 632 C CA . ASN A 1 89 ? -6.297 5.623 -1.227 1.00 63.69 89 ASN A CA 1
ATOM 633 C C . ASN A 1 89 ? -7.363 5.940 -0.170 1.00 63.69 89 ASN A C 1
ATOM 635 O O . ASN A 1 89 ? -8.344 5.219 -0.020 1.00 63.69 89 ASN A O 1
ATOM 639 N N . LYS A 1 90 ? -7.206 7.051 0.556 1.00 76.50 90 LYS A N 1
ATOM 640 C CA . LYS A 1 90 ? -8.241 7.514 1.502 1.00 76.50 90 LYS A CA 1
ATOM 641 C C . LYS A 1 90 ? -9.554 7.888 0.800 1.00 76.50 90 LYS A C 1
ATOM 643 O O . LYS A 1 90 ? -10.571 8.039 1.466 1.00 76.50 90 LYS A O 1
ATOM 648 N N . ILE A 1 91 ? -9.500 8.070 -0.519 1.00 84.50 91 ILE A N 1
ATOM 649 C CA . ILE A 1 91 ? -10.634 8.346 -1.393 1.00 84.50 91 ILE A CA 1
ATOM 650 C C . ILE A 1 91 ? -10.925 7.063 -2.163 1.00 84.50 91 ILE A C 1
ATOM 652 O O . ILE A 1 91 ? -10.063 6.565 -2.886 1.00 84.50 91 ILE A O 1
ATOM 656 N N . VAL A 1 92 ? -12.132 6.546 -1.984 1.00 83.00 92 VAL A N 1
ATOM 657 C CA . VAL A 1 92 ? -12.605 5.288 -2.564 1.00 83.00 92 VAL A CA 1
ATOM 658 C C . VAL A 1 92 ? -14.023 5.471 -3.099 1.00 83.00 92 VAL A C 1
ATOM 660 O O . VAL A 1 92 ? -14.704 6.434 -2.733 1.00 83.00 92 VAL A O 1
ATOM 663 N N . THR A 1 93 ? -14.462 4.560 -3.966 1.00 87.38 93 THR A N 1
ATOM 664 C CA . THR A 1 93 ? -15.859 4.513 -4.420 1.00 87.38 93 THR A CA 1
ATOM 665 C C . THR A 1 93 ? -16.790 4.094 -3.278 1.00 87.38 93 THR A C 1
ATOM 667 O O . THR A 1 93 ? -16.340 3.632 -2.225 1.00 87.38 93 THR A O 1
ATOM 670 N N . LEU A 1 94 ? -18.102 4.260 -3.466 1.00 88.19 94 LEU A N 1
ATOM 671 C CA . LEU A 1 94 ? -19.081 3.816 -2.473 1.00 88.19 94 LEU A CA 1
ATOM 672 C C . LEU A 1 94 ? -19.050 2.292 -2.314 1.00 88.19 94 LEU A C 1
ATOM 674 O O . LEU A 1 94 ? -19.134 1.792 -1.193 1.00 88.19 94 LEU A O 1
ATOM 678 N N . GLU A 1 95 ? -18.908 1.567 -3.421 1.00 85.94 95 GLU A N 1
ATOM 679 C CA . GLU A 1 95 ? -18.807 0.112 -3.450 1.00 85.94 95 GLU A CA 1
ATOM 680 C C . GLU A 1 95 ? -17.603 -0.370 -2.627 1.00 85.94 95 GLU A C 1
ATOM 682 O O . GLU A 1 95 ? -17.769 -1.162 -1.696 1.00 85.94 95 GLU A O 1
ATOM 687 N N . ASP A 1 96 ? -16.419 0.195 -2.880 1.00 81.44 96 ASP A N 1
ATOM 688 C CA . ASP A 1 96 ? -15.197 -0.137 -2.138 1.00 81.44 96 ASP A CA 1
ATOM 689 C C . ASP A 1 96 ? -15.317 0.241 -0.651 1.00 81.44 96 ASP A C 1
ATOM 691 O O . ASP A 1 96 ? -14.899 -0.510 0.235 1.00 81.44 96 ASP A O 1
ATOM 695 N N . ALA A 1 97 ? -15.924 1.396 -0.346 1.00 88.62 97 ALA A N 1
ATOM 696 C CA . ALA A 1 97 ? -16.147 1.836 1.030 1.00 88.62 97 ALA A CA 1
ATOM 697 C C . ALA A 1 97 ? -17.021 0.846 1.811 1.00 88.62 97 ALA A C 1
ATOM 699 O O . ALA A 1 97 ? -16.758 0.584 2.988 1.00 88.62 97 ALA A O 1
ATOM 700 N N . VAL A 1 98 ? -18.048 0.278 1.170 1.00 90.31 98 VAL A N 1
ATOM 701 C CA . VAL A 1 98 ? -18.918 -0.731 1.784 1.00 90.31 98 VAL A CA 1
ATOM 702 C C . VAL A 1 98 ? -18.124 -1.983 2.149 1.00 90.31 98 VAL A C 1
ATOM 704 O O . VAL A 1 98 ? -18.302 -2.506 3.253 1.00 90.31 98 VAL A O 1
ATOM 707 N N . ASP A 1 99 ? -17.232 -2.448 1.279 1.00 84.88 99 ASP A N 1
ATOM 708 C CA . ASP A 1 99 ? -16.421 -3.637 1.546 1.00 84.88 99 ASP A CA 1
ATOM 709 C C . ASP A 1 99 ? -15.383 -3.397 2.646 1.00 84.88 99 ASP A C 1
ATOM 711 O O . ASP A 1 99 ? -15.273 -4.199 3.577 1.00 84.88 99 ASP A O 1
ATOM 715 N N . ILE A 1 100 ? -14.725 -2.237 2.645 1.00 84.81 100 ILE A N 1
ATOM 716 C CA . ILE A 1 100 ? -13.822 -1.821 3.728 1.00 84.81 100 ILE A CA 1
ATOM 717 C C . ILE A 1 100 ? -14.562 -1.779 5.078 1.00 84.81 100 ILE A C 1
ATOM 719 O O . ILE A 1 100 ? -14.074 -2.288 6.090 1.00 84.81 100 ILE A O 1
ATOM 723 N N . VAL A 1 101 ? -15.774 -1.217 5.105 1.00 90.56 101 VAL A N 1
ATOM 724 C CA . VAL A 1 101 ? -16.605 -1.141 6.317 1.00 90.56 101 VAL A CA 1
ATOM 725 C C . VAL A 1 101 ? -17.012 -2.529 6.816 1.00 90.56 101 VAL A C 1
ATOM 727 O O . VAL A 1 101 ? -17.061 -2.734 8.031 1.00 90.56 101 VAL A O 1
ATOM 730 N N . LYS A 1 102 ? -17.286 -3.497 5.928 1.00 88.62 102 LYS A N 1
ATOM 731 C CA . LYS A 1 102 ? -17.563 -4.888 6.337 1.00 88.62 102 LYS A CA 1
ATOM 732 C C . LYS A 1 102 ? -16.368 -5.498 7.064 1.00 88.62 102 LYS A C 1
ATOM 734 O O . LYS A 1 102 ? -16.570 -6.136 8.095 1.00 88.62 102 LYS A O 1
ATOM 739 N N . ILE A 1 103 ? -15.150 -5.260 6.576 1.00 83.88 103 ILE A N 1
ATOM 740 C CA . ILE A 1 103 ? -13.930 -5.769 7.214 1.00 83.88 103 ILE A CA 1
ATOM 741 C C . ILE A 1 103 ? -13.761 -5.156 8.607 1.00 83.88 103 ILE A C 1
ATOM 743 O O . ILE A 1 103 ? -13.619 -5.880 9.589 1.00 83.88 103 ILE A O 1
ATOM 747 N N . TRP A 1 104 ? -13.903 -3.834 8.739 1.00 91.62 104 TRP A N 1
ATOM 748 C CA . TRP A 1 104 ? -13.823 -3.176 10.049 1.00 91.62 104 TRP A CA 1
ATOM 749 C C . TRP A 1 104 ? -14.892 -3.662 11.032 1.00 91.62 104 TRP A C 1
ATOM 751 O O . TRP A 1 104 ? -14.620 -3.787 12.226 1.00 91.62 104 TRP A O 1
ATOM 761 N N . LYS A 1 105 ? -16.100 -3.976 10.549 1.00 88.50 105 LYS A N 1
ATOM 762 C CA . LYS A 1 105 ? -17.142 -4.595 11.381 1.00 88.50 105 LYS A CA 1
ATOM 763 C C . LYS A 1 105 ? -16.751 -5.999 11.835 1.00 88.50 105 LYS A C 1
ATOM 765 O O . LYS A 1 105 ? -16.971 -6.320 12.998 1.00 88.50 105 LYS A O 1
ATOM 770 N N . ALA A 1 106 ? -16.165 -6.812 10.955 1.00 83.69 106 ALA A N 1
ATOM 771 C CA . ALA A 1 106 ? -15.670 -8.144 11.308 1.00 83.69 106 ALA A CA 1
ATOM 772 C C . ALA A 1 106 ? -14.552 -8.084 12.367 1.00 83.69 106 ALA A C 1
ATOM 774 O O . ALA A 1 106 ? -14.467 -8.950 13.233 1.00 83.69 106 ALA A O 1
ATOM 775 N N . GLU A 1 107 ? -13.756 -7.014 12.362 1.00 86.06 107 GLU A N 1
ATOM 776 C CA . GLU A 1 107 ? -12.743 -6.713 13.382 1.00 86.06 107 GLU A CA 1
ATOM 777 C C . GLU A 1 107 ? -13.308 -6.086 14.677 1.00 86.06 107 GLU A C 1
ATOM 779 O O . GLU A 1 107 ? -12.537 -5.653 15.537 1.00 86.06 107 GLU A O 1
ATOM 784 N N . ASN A 1 108 ? -14.637 -6.002 14.834 1.00 91.56 108 ASN A N 1
ATOM 785 C CA . ASN A 1 108 ? -15.320 -5.349 15.961 1.00 91.56 108 ASN A CA 1
ATOM 786 C C . ASN A 1 108 ? -14.908 -3.880 16.190 1.00 91.56 108 ASN A C 1
ATOM 788 O O . ASN A 1 108 ? -14.887 -3.398 17.324 1.00 91.56 108 ASN A O 1
ATOM 792 N N . LYS A 1 109 ? -14.577 -3.146 15.123 1.00 92.69 109 LYS A N 1
ATOM 793 C CA . LYS A 1 109 ? -14.234 -1.720 15.201 1.00 92.69 109 LYS A CA 1
ATOM 794 C C . LYS A 1 109 ? -15.488 -0.853 15.289 1.00 92.69 109 LYS A C 1
ATOM 796 O O . LYS A 1 109 ? -16.462 -1.060 14.565 1.00 92.69 109 LYS A O 1
ATOM 801 N N . THR A 1 110 ? -15.433 0.190 16.114 1.00 94.38 110 THR A N 1
ATOM 802 C CA . THR A 1 110 ? -16.454 1.242 16.154 1.00 94.38 110 THR A CA 1
ATOM 803 C C . THR A 1 110 ? -16.255 2.175 14.965 1.00 94.38 110 THR A C 1
ATOM 805 O O . THR A 1 110 ? -15.197 2.792 14.821 1.00 94.38 110 THR A O 1
ATOM 808 N N . ILE A 1 111 ? -17.265 2.293 14.105 1.00 94.38 111 ILE A N 1
ATOM 809 C CA . ILE A 1 111 ? -17.172 3.046 12.849 1.00 94.38 111 ILE A CA 1
ATOM 810 C C . ILE A 1 111 ? -18.036 4.303 12.952 1.00 94.38 111 ILE A C 1
ATOM 812 O O . ILE A 1 111 ? -19.248 4.218 13.138 1.00 94.38 111 ILE A O 1
ATOM 816 N N . GLY A 1 112 ? -17.402 5.468 12.840 1.00 92.31 112 GLY A N 1
ATOM 817 C CA . GLY A 1 112 ? -18.059 6.767 12.751 1.00 92.31 112 GLY A CA 1
ATOM 818 C C . GLY A 1 112 ? -18.292 7.162 11.296 1.00 92.31 112 GLY A C 1
ATOM 819 O O . GLY A 1 112 ? -17.479 6.855 10.424 1.00 92.31 112 GLY A O 1
ATOM 820 N N . PHE A 1 113 ? -19.386 7.870 11.036 1.00 92.12 113 PHE A N 1
ATOM 821 C CA . PHE A 1 113 ? -19.701 8.429 9.725 1.00 92.12 113 PHE A CA 1
ATOM 822 C C . PHE A 1 113 ? -20.035 9.912 9.861 1.00 92.12 113 PHE A C 1
ATOM 824 O O . PHE A 1 113 ? -20.713 10.314 10.807 1.00 92.12 113 PHE A O 1
ATOM 831 N N . THR A 1 114 ? -19.574 10.716 8.908 1.00 89.38 114 THR A N 1
ATOM 832 C CA . THR A 1 114 ? -20.003 12.106 8.736 1.00 89.38 114 THR A CA 1
ATOM 833 C C . THR A 1 114 ? -19.913 12.496 7.261 1.00 89.38 114 THR A C 1
ATOM 835 O O . THR A 1 114 ? -19.202 11.842 6.500 1.00 89.38 114 THR A O 1
ATOM 838 N N . ASN A 1 115 ? -20.627 13.537 6.837 1.00 88.62 115 ASN A N 1
ATOM 839 C CA . ASN A 1 115 ? -20.567 14.066 5.475 1.00 88.62 115 ASN A CA 1
ATOM 840 C C . ASN A 1 115 ? -20.427 15.598 5.460 1.00 88.62 115 ASN A C 1
ATOM 842 O O . ASN A 1 115 ? -20.688 16.258 6.465 1.00 88.62 115 ASN A O 1
ATOM 846 N N . GLY A 1 116 ? -19.997 16.172 4.332 1.00 81.19 116 GLY A N 1
ATOM 847 C CA . GLY A 1 116 ? -19.903 17.627 4.183 1.00 81.19 116 GLY A CA 1
ATOM 848 C C . GLY A 1 116 ? -19.276 18.112 2.873 1.00 81.19 116 GLY A C 1
ATOM 849 O O . GLY A 1 116 ? -18.656 17.344 2.142 1.00 81.19 116 GLY A O 1
ATOM 850 N N . CYS A 1 117 ? -19.434 19.413 2.609 1.00 72.81 117 CYS A N 1
ATOM 851 C CA . CYS A 1 117 ? -18.766 20.154 1.533 1.00 72.81 117 CYS A CA 1
ATOM 852 C C . CYS A 1 117 ? -17.527 20.837 2.135 1.00 72.81 117 CYS A C 1
ATOM 854 O O . CYS A 1 117 ? -17.662 21.728 2.977 1.00 72.81 117 CYS A O 1
ATOM 856 N N . PHE A 1 118 ? -16.321 20.385 1.783 1.00 71.94 118 PHE A N 1
ATOM 857 C CA . PHE A 1 118 ? -15.071 20.786 2.455 1.00 71.94 118 PHE A CA 1
ATOM 858 C C . PHE A 1 118 ? -14.201 21.748 1.620 1.00 71.94 118 PHE A C 1
ATOM 860 O O . PHE A 1 118 ? -12.981 21.745 1.762 1.00 71.94 118 PHE A O 1
ATOM 867 N N . ASP A 1 119 ? -14.813 22.599 0.789 1.00 63.50 119 ASP A N 1
ATOM 868 C CA . ASP A 1 119 ? -14.117 23.461 -0.189 1.00 63.50 119 ASP A CA 1
ATOM 869 C C . ASP A 1 119 ? -13.124 24.457 0.432 1.00 63.50 119 ASP A C 1
ATOM 871 O O . ASP A 1 119 ? -12.040 24.693 -0.098 1.00 63.50 119 ASP A O 1
ATOM 875 N N . LEU A 1 120 ? -13.473 25.032 1.586 1.00 62.81 120 LEU A N 1
ATOM 876 C CA . LEU A 1 120 ? -12.598 25.893 2.382 1.00 62.81 120 LEU A CA 1
ATOM 877 C C . LEU A 1 120 ? -12.477 25.285 3.776 1.00 62.81 120 LEU A C 1
ATOM 879 O O . LEU A 1 120 ? -13.305 25.518 4.660 1.00 62.81 120 LEU A O 1
ATOM 883 N N . VAL A 1 121 ? -11.457 24.450 3.970 1.00 69.50 121 VAL A N 1
ATOM 884 C CA . VAL A 1 121 ? -11.189 23.809 5.261 1.00 69.50 121 VAL A CA 1
ATOM 885 C C . VAL A 1 121 ? -10.860 24.886 6.296 1.00 69.50 121 VAL A C 1
ATOM 887 O O . VAL A 1 121 ? -9.756 25.423 6.329 1.00 69.50 121 VAL A O 1
ATOM 890 N N . HIS A 1 122 ? -11.823 25.198 7.161 1.00 75.06 122 HIS A N 1
ATOM 891 C CA . HIS A 1 122 ? -11.623 26.078 8.307 1.00 75.06 122 HIS A CA 1
ATOM 892 C C . HIS A 1 122 ? -11.617 25.276 9.614 1.00 75.06 122 HIS A C 1
ATOM 894 O O . HIS A 1 122 ? -12.023 24.112 9.665 1.00 75.06 122 HIS A O 1
ATOM 900 N N . VAL A 1 123 ? -11.176 25.916 10.700 1.00 77.75 123 VAL A N 1
ATOM 901 C CA . VAL A 1 123 ? -10.981 25.295 12.026 1.00 77.75 123 VAL A CA 1
ATOM 902 C C . VAL A 1 123 ? -12.200 24.514 12.542 1.00 77.75 123 VAL A C 1
ATOM 904 O O . VAL A 1 123 ? -12.045 23.515 13.241 1.00 77.75 123 VAL A O 1
ATOM 907 N N . GLY A 1 124 ? -13.414 24.912 12.147 1.00 74.38 124 GLY A N 1
ATOM 908 C CA . GLY A 1 124 ? -14.651 24.227 12.523 1.00 74.38 124 GLY A CA 1
ATOM 909 C C . GLY A 1 124 ? 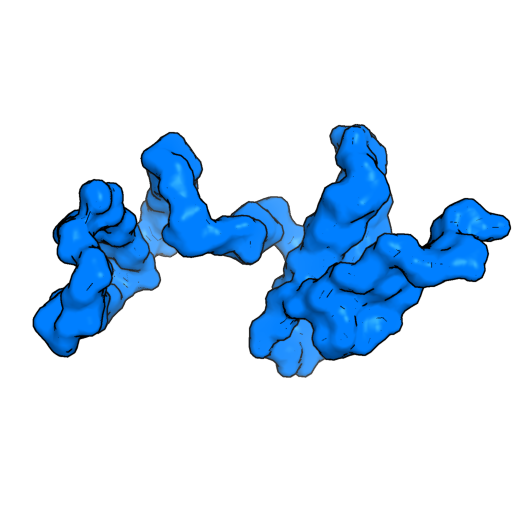-14.747 22.809 11.953 1.00 74.38 124 GLY A C 1
ATOM 910 O O . GLY A 1 124 ? -15.096 21.886 12.684 1.00 74.38 124 GLY A O 1
ATOM 911 N N . HIS A 1 125 ? -14.368 22.606 10.687 1.00 80.25 125 HIS A N 1
ATOM 912 C CA . HIS A 1 125 ? -14.353 21.282 10.058 1.00 80.25 125 HIS A CA 1
ATOM 913 C C . HIS A 1 125 ? -13.320 20.355 10.701 1.00 80.25 125 HIS A C 1
ATOM 915 O O . HIS A 1 125 ? -13.619 19.196 10.983 1.00 80.25 125 HIS A O 1
ATOM 921 N N . VAL A 1 126 ? -12.125 20.876 10.996 1.00 80.44 126 VAL A N 1
ATOM 922 C CA . VAL A 1 126 ? -11.063 20.100 11.654 1.00 80.44 126 VAL A CA 1
ATOM 923 C C . VAL A 1 126 ? -11.515 19.631 13.035 1.00 80.44 126 VAL A C 1
ATOM 925 O O . VAL A 1 126 ? -11.345 18.461 13.374 1.00 80.44 126 VAL A O 1
ATOM 928 N N . GLU A 1 127 ? -12.156 20.506 13.810 1.00 82.62 127 GLU A N 1
ATOM 929 C CA . GLU A 1 127 ? -12.622 20.170 15.155 1.00 82.62 127 GLU A CA 1
ATOM 930 C C . GLU A 1 127 ? -13.762 19.139 15.140 1.00 82.62 127 GLU A C 1
ATOM 932 O O . GLU A 1 127 ? -13.796 18.239 15.981 1.00 82.62 127 GLU A O 1
ATOM 937 N N . VAL A 1 128 ? -14.669 19.214 14.160 1.00 81.00 128 VAL A N 1
ATOM 938 C CA . VAL A 1 128 ? -15.726 18.208 13.959 1.00 81.00 128 VAL A CA 1
ATOM 939 C C . VAL A 1 128 ? -15.127 16.851 13.591 1.00 81.00 128 VAL A C 1
ATOM 941 O O . VAL A 1 128 ? -15.495 15.838 14.193 1.00 81.00 128 VAL A O 1
ATOM 944 N N . LEU A 1 129 ? -14.175 16.809 12.656 1.00 85.56 129 LEU A N 1
ATOM 945 C CA . LEU A 1 129 ? -13.506 15.565 12.266 1.00 85.56 129 LEU A CA 1
ATOM 946 C C . LEU A 1 129 ? -12.721 14.962 13.435 1.00 85.56 129 LEU A C 1
ATOM 948 O O . LEU A 1 129 ? -12.823 13.759 13.677 1.00 85.56 129 LEU A O 1
ATOM 952 N N . ARG A 1 130 ? -12.013 15.791 14.212 1.00 84.06 130 ARG A N 1
ATOM 953 C CA . ARG A 1 130 ? -11.271 15.367 15.407 1.00 84.06 130 ARG A CA 1
ATOM 954 C C . ARG A 1 130 ? -12.197 14.753 16.455 1.00 84.06 130 ARG A C 1
ATOM 956 O O . ARG A 1 130 ? -11.993 13.608 16.848 1.00 84.06 130 ARG A O 1
ATOM 963 N N . LYS A 1 131 ? -13.266 15.461 16.837 1.00 85.31 131 LYS A N 1
ATOM 964 C CA . LYS A 1 131 ? -14.259 14.972 17.811 1.00 85.31 131 LYS A CA 1
ATOM 965 C C . LYS A 1 131 ? -14.962 13.699 17.352 1.00 85.31 131 LYS A C 1
ATOM 967 O O . LYS A 1 131 ? -15.308 12.855 18.174 1.00 85.31 131 LYS A O 1
ATOM 972 N N . THR A 1 132 ? -15.202 13.560 16.049 1.00 83.56 132 THR A N 1
ATOM 973 C CA . THR A 1 132 ? -15.818 12.348 15.495 1.00 83.56 132 THR A CA 1
ATOM 974 C C . THR A 1 132 ? -14.831 11.186 15.538 1.00 83.56 132 THR A C 1
ATOM 976 O O . THR A 1 132 ? -15.190 10.096 15.978 1.00 83.56 132 THR A O 1
ATOM 979 N N . LYS A 1 133 ? -13.565 11.425 15.171 1.00 86.12 133 LYS A N 1
ATOM 980 C CA . LYS A 1 133 ? -12.507 10.414 15.233 1.00 86.12 133 LYS A CA 1
ATOM 981 C C . LYS A 1 133 ? -12.224 9.937 16.660 1.00 86.12 133 LYS A C 1
ATOM 983 O O . LYS A 1 133 ? -11.942 8.761 16.836 1.00 86.12 133 LYS A O 1
ATOM 988 N N . GLU A 1 134 ? -12.339 10.795 17.669 1.00 90.19 134 GLU A N 1
ATOM 989 C CA . GLU A 1 134 ? -12.175 10.415 19.085 1.00 90.19 134 GLU A CA 1
ATOM 990 C C . GLU A 1 134 ? -13.233 9.421 19.581 1.00 90.19 134 GLU A C 1
ATOM 992 O O . GLU A 1 134 ? -12.991 8.680 20.529 1.00 90.19 134 GLU A O 1
ATOM 997 N N . LYS A 1 135 ? -14.401 9.377 18.934 1.00 90.81 135 LYS A N 1
ATOM 998 C CA . LYS A 1 135 ? -15.516 8.494 19.305 1.00 90.81 135 LYS A CA 1
ATOM 999 C C . LYS A 1 135 ? -15.549 7.190 18.506 1.00 90.81 135 LYS A C 1
ATOM 1001 O O . LYS A 1 135 ? -16.498 6.424 18.650 1.00 90.81 135 LYS A O 1
ATOM 1006 N N . CYS A 1 136 ? -14.573 6.953 17.628 1.00 91.88 136 CYS A N 1
ATOM 1007 C CA . CYS A 1 136 ? -14.573 5.797 16.738 1.00 91.88 136 CYS A CA 1
ATOM 1008 C C . CYS A 1 136 ? -13.160 5.299 16.402 1.00 91.88 136 CYS A C 1
ATOM 1010 O O . CYS A 1 136 ? -12.189 6.051 16.330 1.00 91.88 136 CYS A O 1
ATOM 1012 N N . ASP A 1 137 ? -13.039 4.013 16.097 1.00 90.06 137 ASP A N 1
ATOM 1013 C CA . ASP A 1 137 ? -11.796 3.426 15.603 1.00 90.06 137 ASP A CA 1
ATOM 1014 C C . ASP A 1 137 ? -11.535 3.824 14.147 1.00 90.06 137 ASP A C 1
ATOM 1016 O O . ASP A 1 137 ? -10.389 4.077 13.762 1.00 90.06 137 ASP A O 1
ATOM 1020 N N . LYS A 1 138 ? -12.593 3.952 13.340 1.00 92.12 138 LYS A N 1
ATOM 1021 C CA . LYS A 1 138 ? -12.529 4.296 11.912 1.00 92.12 138 LYS A CA 1
ATOM 1022 C C . LYS A 1 138 ? -13.582 5.349 11.573 1.00 92.12 138 LYS A C 1
ATOM 1024 O O . LYS A 1 138 ? -14.710 5.246 12.040 1.00 92.12 138 LYS A O 1
ATOM 1029 N N . LEU A 1 139 ? -13.217 6.345 10.765 1.00 91.81 139 LEU A N 1
ATOM 1030 C CA . LEU A 1 139 ? -14.110 7.417 10.317 1.00 91.81 139 LEU A CA 1
ATOM 1031 C C . LEU A 1 139 ? -14.295 7.334 8.800 1.00 91.81 139 LEU A C 1
ATOM 1033 O O . LEU A 1 139 ? -13.310 7.395 8.066 1.00 91.81 139 LEU A O 1
ATOM 1037 N N . VAL A 1 140 ? -15.544 7.229 8.350 1.00 92.25 140 VAL A N 1
ATOM 1038 C CA . VAL A 1 140 ? -15.939 7.374 6.944 1.00 92.25 140 VAL A CA 1
ATOM 1039 C C . VAL A 1 140 ? -16.425 8.804 6.725 1.00 92.25 140 VAL A C 1
ATOM 1041 O O . VAL A 1 140 ? -17.316 9.272 7.438 1.00 92.25 140 VAL A O 1
ATOM 1044 N N . LEU A 1 141 ? -15.832 9.492 5.750 1.00 91.06 141 LEU A N 1
ATOM 1045 C CA . LEU A 1 141 ? -16.188 10.858 5.383 1.00 91.06 141 LEU A CA 1
ATOM 1046 C C . LEU A 1 141 ? -16.855 10.873 4.006 1.00 91.06 141 LEU A C 1
ATOM 1048 O O . LEU A 1 141 ? -16.196 10.614 3.004 1.00 91.06 141 LEU A O 1
ATOM 1052 N N . GLY A 1 142 ? -18.147 11.192 3.960 1.00 89.25 142 GLY A N 1
ATOM 1053 C CA . GLY A 1 142 ? -18.849 11.478 2.712 1.00 89.25 142 GLY A CA 1
ATOM 1054 C C . GLY A 1 142 ? -18.492 12.874 2.208 1.00 89.25 142 GLY A C 1
ATOM 1055 O O . GLY A 1 142 ? -18.793 13.865 2.875 1.00 89.25 142 GLY A O 1
ATOM 1056 N N . LEU A 1 143 ? -17.849 12.953 1.047 1.00 84.88 143 LEU A N 1
ATOM 1057 C CA . LEU A 1 143 ? -17.622 14.211 0.341 1.00 84.88 143 LEU A CA 1
ATOM 1058 C C . LEU A 1 143 ? -18.753 14.392 -0.677 1.00 84.88 143 LEU A C 1
ATOM 1060 O O . LEU A 1 143 ? -19.033 13.459 -1.431 1.00 84.88 143 LEU A O 1
ATOM 1064 N N . ASN A 1 144 ? -19.419 15.548 -0.635 1.00 69.25 144 ASN A N 1
ATOM 1065 C CA . ASN A 1 144 ? -20.473 15.919 -1.585 1.00 69.25 144 ASN A CA 1
ATOM 1066 C C . ASN A 1 144 ? -19.896 16.626 -2.811 1.00 69.25 144 ASN A C 1
ATOM 1068 O O . ASN A 1 144 ? -18.880 17.335 -2.637 1.00 69.25 144 ASN A O 1
#

Foldseek 3Di:
DQWDWDQPDQQGIWIDGPHTDDGDGALAPDADAQAQLVVLLVVQQVVCVVVVHDSVVSNVLSRLQSSVCRNDPHNDGDDPVSSVVSPDDLDDDPVVVVVVVVVCVVVVWFEFEDEDACPDPDPVNVVVVVVRVVVTVYYDYHHD

Sequence (144 aa):
MDNILVTLGRDGMIIAGKEINKHYISQAVEVFDVSGAGDTVISSIAAGISAGLSLDKSIEIANIAAGCVVGKFGTATITVDELIHKSNNKIVTLEDAVDIVKIWKAENKTIGFTNGCFDLVHVGHVEVLRKTKEKCDKLVLGLN